Protein AF-Q2PYE4-F1 (afdb_monomer)

Organism: NCBI:txid360424

Secondary structure (DSSP, 8-state):
--HHHHHHHHTTSTT--GGGGGG---HHHHHHHHTSHHHHGGG-TTHHHHHTSHHHHHHHHHHHHHHT-

Foldseek 3Di:
DDQVVVLVVLCVDPPDDPVCNVVDDGPVLVVVLCVQPQNVCPPPPCLVVVCVDPNVVVSVVVNVVSVVD

Sequence (69 aa):
MNLFRAEEQARSFHDWNQDMEWTLQPLQWWATTFATPMFRNRGRRDFITWMSGEEGASAMHELRSRLSH

pLDDT: mean 84.16, std 12.14, range [49.69, 96.25]

Structure (mmCIF, N/CA/C/O backbone):
data_AF-Q2PYE4-F1
#
_entry.id   AF-Q2PYE4-F1
#
loop_
_atom_site.group_PDB
_atom_site.id
_atom_site.type_symbol
_atom_site.label_atom_id
_atom_site.label_alt_id
_atom_site.label_comp_id
_atom_site.label_asym_id
_atom_site.label_entity_id
_atom_site.label_seq_id
_atom_site.pdbx_PDB_ins_code
_atom_site.Cartn_x
_atom_site.Cartn_y
_atom_site.Cartn_z
_atom_site.occupancy
_atom_site.B_iso_or_equiv
_atom_site.auth_seq_id
_atom_site.auth_comp_id
_atom_site.auth_asym_id
_atom_site.auth_atom_id
_atom_site.pdbx_PDB_model_num
ATOM 1 N N . MET A 1 1 ? 25.25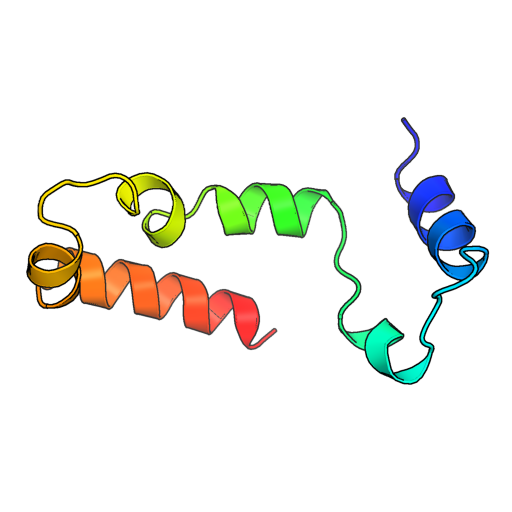9 5.698 -1.289 1.00 49.69 1 MET A N 1
ATOM 2 C CA . MET A 1 1 ? 24.961 4.536 -2.154 1.00 49.69 1 MET A CA 1
ATOM 3 C C . MET A 1 1 ? 24.210 5.063 -3.372 1.00 49.69 1 MET A C 1
ATOM 5 O O . MET A 1 1 ? 23.272 5.821 -3.176 1.00 49.69 1 MET A O 1
ATOM 9 N N . ASN A 1 2 ? 24.680 4.797 -4.596 1.00 59.81 2 ASN A N 1
ATOM 10 C CA . ASN A 1 2 ? 24.057 5.312 -5.824 1.00 59.81 2 ASN A CA 1
ATOM 11 C C . ASN A 1 2 ? 22.925 4.359 -6.245 1.00 59.81 2 ASN A C 1
ATOM 13 O O . ASN A 1 2 ? 23.202 3.194 -6.517 1.00 59.81 2 ASN A O 1
ATOM 17 N N . LEU A 1 3 ? 21.682 4.845 -6.253 1.00 55.12 3 LEU A N 1
ATOM 18 C CA . LEU A 1 3 ? 20.475 4.048 -6.507 1.00 55.12 3 LEU A CA 1
ATOM 19 C C . LEU A 1 3 ? 20.477 3.397 -7.899 1.00 55.12 3 LEU A C 1
ATOM 21 O O . LEU A 1 3 ? 20.130 2.229 -8.017 1.00 55.12 3 LEU A O 1
ATOM 25 N N . PHE A 1 4 ? 20.989 4.095 -8.915 1.00 56.00 4 PHE A N 1
ATOM 26 C CA . PHE A 1 4 ? 21.037 3.598 -10.295 1.00 56.00 4 PHE A CA 1
ATOM 27 C C . PHE A 1 4 ? 21.958 2.381 -10.468 1.00 56.00 4 PHE A C 1
ATOM 29 O O . PHE A 1 4 ? 21.668 1.480 -11.245 1.00 56.00 4 PHE A O 1
ATOM 36 N N . ARG A 1 5 ? 23.044 2.298 -9.686 1.00 58.03 5 ARG A N 1
ATOM 37 C CA . ARG A 1 5 ? 23.944 1.130 -9.711 1.00 58.03 5 ARG A CA 1
ATOM 38 C C . ARG A 1 5 ? 23.315 -0.124 -9.100 1.00 58.03 5 ARG A C 1
ATOM 40 O O . ARG A 1 5 ? 23.729 -1.225 -9.445 1.00 58.03 5 ARG A O 1
ATOM 47 N N . ALA A 1 6 ? 22.356 0.033 -8.186 1.00 62.44 6 ALA A N 1
ATOM 48 C CA . ALA A 1 6 ? 21.696 -1.098 -7.540 1.0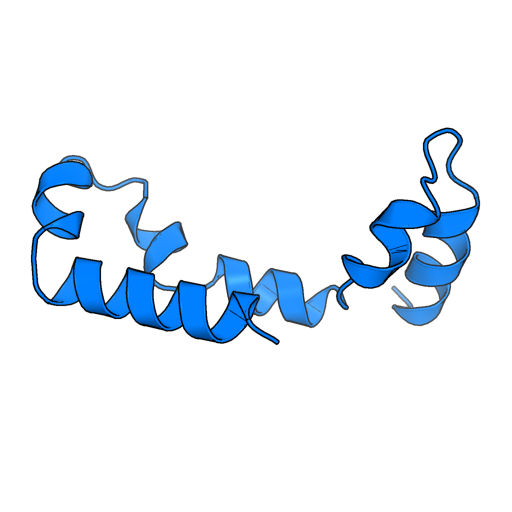0 62.44 6 ALA A CA 1
ATOM 49 C C . ALA A 1 6 ? 20.699 -1.793 -8.486 1.00 62.44 6 ALA A C 1
ATOM 51 O O . ALA A 1 6 ? 20.593 -3.016 -8.462 1.00 62.44 6 ALA A O 1
ATOM 52 N N . GLU A 1 7 ? 20.020 -1.031 -9.349 1.00 64.44 7 GLU A N 1
ATOM 53 C CA . GLU A 1 7 ? 19.077 -1.562 -10.345 1.00 64.44 7 GLU A CA 1
ATOM 54 C C . GLU A 1 7 ? 19.794 -2.356 -11.449 1.00 64.44 7 GLU A C 1
ATOM 56 O O . GLU A 1 7 ? 19.371 -3.458 -11.793 1.00 64.44 7 GLU A O 1
ATOM 61 N N . GLU A 1 8 ? 20.935 -1.867 -11.946 1.00 69.31 8 GLU A N 1
ATOM 62 C CA . GLU A 1 8 ? 21.749 -2.609 -12.923 1.00 69.31 8 GLU A CA 1
ATOM 63 C C . GLU A 1 8 ? 22.334 -3.902 -12.332 1.00 69.31 8 GLU A C 1
ATOM 65 O O . GLU A 1 8 ? 22.378 -4.931 -13.007 1.00 69.31 8 GLU A O 1
ATOM 70 N N . GLN A 1 9 ? 22.735 -3.888 -11.054 1.00 70.25 9 GLN A N 1
ATOM 71 C CA . GLN A 1 9 ? 23.214 -5.089 -10.363 1.00 70.25 9 GLN A CA 1
ATOM 72 C C . GLN A 1 9 ? 22.107 -6.122 -10.130 1.00 70.25 9 GLN A C 1
ATOM 74 O O . GLN A 1 9 ? 22.400 -7.318 -10.169 1.00 70.25 9 GLN A O 1
ATOM 79 N N . ALA A 1 10 ? 20.850 -5.702 -9.943 1.00 68.75 10 ALA A N 1
ATOM 80 C CA . ALA A 1 10 ? 19.717 -6.613 -9.759 1.00 68.75 10 ALA A CA 1
ATOM 81 C C . ALA A 1 10 ? 19.582 -7.613 -10.926 1.00 68.75 10 ALA A C 1
ATOM 83 O O . ALA A 1 10 ? 19.336 -8.798 -10.705 1.00 68.75 10 ALA A O 1
ATOM 84 N N . ARG A 1 11 ? 19.852 -7.160 -12.158 1.00 70.25 11 ARG A N 1
ATOM 85 C CA . ARG A 1 11 ? 19.807 -7.989 -13.377 1.00 70.25 11 ARG A CA 1
ATOM 86 C C . ARG A 1 11 ? 20.920 -9.034 -13.474 1.00 70.25 11 ARG A C 1
ATOM 88 O O . ARG A 1 11 ? 20.841 -9.937 -14.297 1.00 70.25 11 ARG A O 1
ATOM 95 N N . SER A 1 12 ? 21.965 -8.902 -12.658 1.00 72.12 12 SER A N 1
ATOM 96 C CA . SER A 1 12 ? 23.104 -9.829 -12.625 1.00 72.12 12 SER A CA 1
ATOM 97 C C . SER A 1 12 ? 22.973 -10.931 -11.567 1.00 72.12 12 SER A C 1
ATOM 99 O O . SER A 1 12 ? 23.841 -11.801 -11.484 1.00 72.12 12 SER A O 1
ATOM 101 N N . PHE A 1 13 ? 21.908 -10.916 -10.755 1.00 74.06 13 PHE A N 1
ATOM 102 C CA . PHE A 1 13 ? 21.654 -11.979 -9.784 1.00 74.06 13 PHE A CA 1
ATOM 103 C C . PHE A 1 13 ? 21.264 -13.280 -10.485 1.00 74.06 13 PHE A C 1
ATOM 105 O O . PHE A 1 13 ? 20.536 -13.277 -11.472 1.00 74.06 13 PHE A O 1
ATOM 112 N N . HIS A 1 14 ? 21.724 -14.404 -9.932 1.00 73.06 14 HIS A N 1
ATOM 113 C CA . HIS A 1 14 ? 21.448 -15.739 -10.468 1.00 73.06 14 HIS A CA 1
ATOM 114 C C . HIS A 1 14 ? 19.940 -16.012 -10.624 1.00 73.06 14 HIS A C 1
ATOM 116 O O . HIS A 1 14 ? 19.536 -16.631 -11.606 1.00 73.06 14 HIS A O 1
ATOM 122 N N . ASP A 1 15 ? 19.127 -15.498 -9.701 1.00 77.75 15 ASP A N 1
ATOM 123 C CA . ASP A 1 15 ? 17.672 -15.676 -9.682 1.00 77.75 15 ASP A CA 1
ATOM 124 C C . ASP A 1 15 ? 16.917 -14.537 -10.387 1.00 77.75 15 ASP A C 1
ATOM 126 O O . ASP A 1 15 ? 15.722 -14.340 -10.155 1.00 77.75 15 ASP A O 1
ATOM 130 N N . TRP A 1 16 ? 17.602 -13.742 -11.219 1.00 76.56 16 TRP A N 1
ATOM 131 C CA . TRP A 1 16 ? 16.948 -12.701 -12.002 1.00 76.56 16 TRP A CA 1
ATOM 132 C C . TRP A 1 16 ? 15.863 -13.313 -12.892 1.00 76.56 16 TRP A C 1
ATOM 134 O O . TRP A 1 16 ? 16.140 -14.101 -13.797 1.00 76.56 16 TRP A O 1
ATOM 144 N N . ASN A 1 17 ? 14.618 -12.909 -12.645 1.00 80.75 17 ASN A N 1
ATOM 145 C CA . ASN A 1 17 ? 13.478 -13.271 -13.465 1.00 80.75 17 ASN A CA 1
ATOM 146 C C . ASN A 1 17 ? 13.003 -12.041 -14.240 1.00 80.75 17 ASN A C 1
ATOM 148 O O . ASN A 1 17 ? 12.395 -11.133 -13.671 1.00 80.75 17 ASN A O 1
ATOM 152 N N . GLN A 1 18 ? 13.259 -12.035 -15.547 1.00 82.50 18 GLN A N 1
ATOM 153 C CA . GLN A 1 18 ? 12.864 -10.944 -16.434 1.00 82.50 18 GLN A CA 1
ATOM 154 C C . GLN A 1 18 ? 11.341 -10.732 -16.464 1.00 82.50 18 GLN A C 1
ATOM 156 O O . GLN A 1 18 ? 10.891 -9.592 -16.559 1.00 82.50 18 GLN A O 1
ATOM 161 N N . ASP A 1 19 ? 10.540 -11.785 -16.276 1.00 85.88 19 ASP A N 1
ATOM 162 C CA . ASP A 1 19 ? 9.075 -11.677 -16.217 1.00 85.88 19 ASP A CA 1
ATOM 163 C C . ASP A 1 19 ? 8.589 -10.895 -14.988 1.00 85.88 19 ASP A C 1
ATOM 165 O O . ASP A 1 19 ? 7.431 -10.485 -14.926 1.00 85.88 19 ASP A O 1
ATOM 169 N N . MET A 1 20 ? 9.461 -10.677 -13.999 1.00 81.25 20 MET A N 1
ATOM 170 C CA . MET A 1 20 ? 9.179 -9.886 -12.801 1.00 81.25 20 MET A CA 1
ATOM 171 C C . MET A 1 20 ? 9.791 -8.486 -12.856 1.00 81.25 20 MET A C 1
ATOM 173 O O . MET A 1 20 ? 9.651 -7.734 -11.894 1.00 81.25 20 MET A O 1
ATOM 177 N N . GLU A 1 21 ? 10.434 -8.094 -13.958 1.00 82.31 21 GLU A N 1
ATOM 178 C CA . GLU A 1 21 ? 11.088 -6.785 -14.080 1.00 82.31 21 GLU A CA 1
ATOM 179 C C . GLU A 1 21 ? 10.116 -5.622 -13.830 1.00 82.31 21 GLU A C 1
ATOM 181 O O . GLU A 1 21 ? 10.475 -4.640 -13.186 1.00 82.31 21 GLU A O 1
ATOM 186 N N . TRP A 1 22 ? 8.853 -5.772 -14.236 1.00 80.38 22 TRP A N 1
ATOM 187 C CA . TRP A 1 22 ? 7.786 -4.795 -13.990 1.00 80.38 22 TRP A CA 1
ATOM 188 C C . TRP A 1 22 ? 7.471 -4.569 -12.501 1.00 80.38 22 TRP A C 1
ATOM 190 O O . TRP A 1 22 ? 6.840 -3.576 -12.155 1.00 80.38 22 TRP A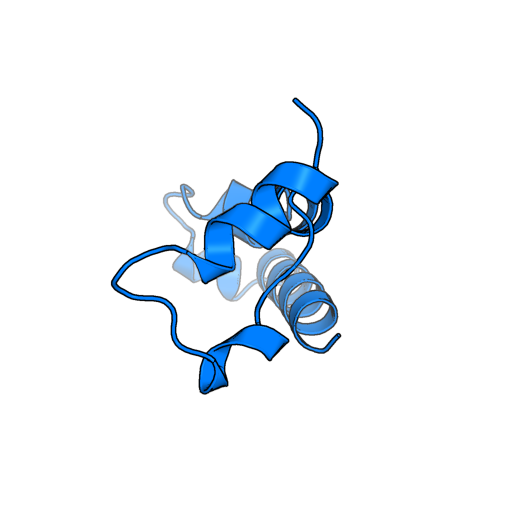 O 1
ATOM 200 N N . THR A 1 23 ? 7.888 -5.479 -11.616 1.00 78.75 23 THR A N 1
ATOM 201 C CA . THR A 1 23 ? 7.708 -5.350 -10.159 1.00 78.75 23 THR A CA 1
ATOM 202 C C . THR A 1 23 ? 8.823 -4.550 -9.492 1.00 78.75 23 THR A C 1
ATOM 204 O O . THR A 1 23 ? 8.719 -4.221 -8.306 1.00 78.75 23 THR A O 1
ATOM 207 N N . LEU A 1 24 ? 9.899 -4.237 -10.224 1.00 81.94 24 LEU A N 1
ATOM 208 C CA . LEU A 1 24 ? 10.974 -3.413 -9.700 1.00 81.94 24 LEU A CA 1
ATOM 209 C C . LEU A 1 24 ? 10.459 -2.002 -9.439 1.00 81.94 24 LEU A C 1
ATOM 211 O O . LEU A 1 24 ? 9.906 -1.336 -10.308 1.00 81.94 24 LEU A O 1
ATOM 215 N N . GLN A 1 25 ? 10.691 -1.544 -8.217 1.00 85.25 25 GLN A N 1
ATOM 216 C CA . GLN A 1 25 ? 10.358 -0.202 -7.773 1.00 85.25 25 GLN A CA 1
ATOM 217 C C . GLN A 1 25 ? 11.596 0.422 -7.124 1.00 85.25 25 GLN A C 1
ATOM 219 O O . GLN A 1 25 ? 12.359 -0.297 -6.462 1.00 85.25 25 GLN A O 1
ATOM 224 N N . PRO A 1 26 ? 11.797 1.746 -7.246 1.00 85.00 26 PRO A N 1
ATOM 225 C CA . PRO A 1 26 ? 12.905 2.429 -6.591 1.00 85.00 26 PRO A CA 1
ATOM 226 C C . PRO A 1 26 ? 12.913 2.183 -5.077 1.00 85.00 26 PRO A C 1
ATOM 228 O O . PRO A 1 26 ? 11.863 2.102 -4.441 1.00 85.00 26 PRO A O 1
ATOM 231 N N . LEU A 1 27 ? 14.087 2.155 -4.437 1.00 82.69 27 LEU A N 1
ATOM 232 C CA . LEU A 1 27 ? 14.172 1.945 -2.978 1.00 82.69 27 LEU A CA 1
ATOM 233 C C . LEU A 1 27 ? 13.351 2.960 -2.165 1.00 82.69 27 LEU A C 1
ATOM 235 O O . LEU A 1 27 ? 12.771 2.607 -1.140 1.00 82.69 27 LEU A O 1
ATOM 239 N N . GLN A 1 28 ? 13.260 4.210 -2.630 1.00 86.44 28 GLN A N 1
ATOM 240 C CA . GLN A 1 28 ? 12.409 5.228 -2.008 1.00 86.44 28 GLN A CA 1
ATOM 241 C C . GLN A 1 28 ? 10.926 4.830 -2.029 1.00 86.44 28 GLN A C 1
ATOM 243 O O . GLN A 1 28 ? 10.208 5.076 -1.057 1.00 86.44 28 GLN A O 1
ATOM 248 N N . TRP A 1 29 ? 10.471 4.187 -3.104 1.00 90.00 29 TRP A N 1
ATOM 249 C CA . TRP A 1 29 ? 9.110 3.676 -3.202 1.00 90.00 29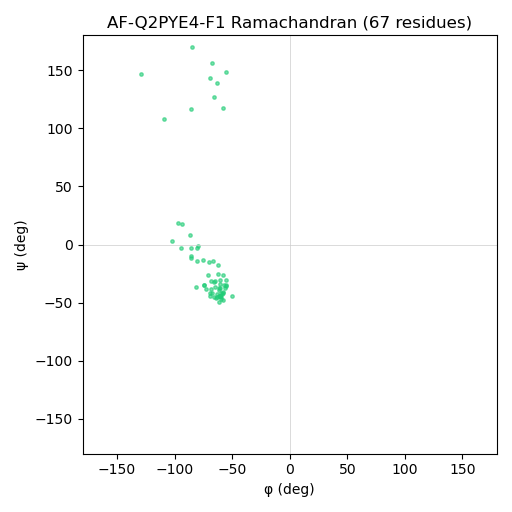 TRP A CA 1
ATOM 250 C C . TRP A 1 29 ? 8.862 2.636 -2.105 1.00 90.00 29 TRP A C 1
ATOM 252 O O . TRP A 1 29 ? 7.951 2.811 -1.301 1.00 90.00 29 TRP A O 1
ATOM 262 N N . TRP A 1 30 ? 9.748 1.647 -1.945 1.00 87.88 30 TRP A N 1
ATOM 263 C CA . TRP A 1 30 ? 9.623 0.646 -0.876 1.00 87.88 30 TRP A CA 1
ATOM 264 C C . TRP A 1 30 ? 9.653 1.265 0.521 1.00 87.88 30 TRP A C 1
ATOM 266 O O . TRP A 1 30 ? 8.815 0.937 1.360 1.00 87.88 30 TRP A O 1
ATOM 276 N N . ALA A 1 31 ? 10.574 2.201 0.764 1.00 88.94 31 ALA A N 1
ATOM 277 C CA . ALA A 1 31 ? 10.677 2.890 2.046 1.00 88.94 31 ALA A CA 1
ATOM 278 C C . ALA A 1 31 ? 9.375 3.625 2.404 1.00 88.94 31 ALA A C 1
ATOM 280 O O . ALA A 1 31 ? 8.913 3.549 3.541 1.00 88.94 31 ALA A O 1
ATOM 281 N N . THR A 1 32 ? 8.751 4.301 1.436 1.00 90.25 32 THR A N 1
ATOM 282 C CA . THR A 1 32 ? 7.474 4.992 1.665 1.00 90.25 32 THR A CA 1
ATOM 283 C C . THR A 1 32 ? 6.298 4.023 1.801 1.00 90.25 32 THR A C 1
ATOM 285 O O . THR A 1 32 ? 5.450 4.231 2.667 1.00 90.25 32 THR A O 1
ATOM 288 N N . THR A 1 33 ? 6.259 2.942 1.019 1.00 90.38 33 THR A N 1
ATOM 289 C CA . THR A 1 33 ? 5.203 1.919 1.075 1.00 90.38 33 THR A CA 1
ATOM 290 C C . THR A 1 33 ? 5.209 1.164 2.405 1.00 90.38 33 THR A C 1
ATOM 292 O O . THR A 1 33 ? 4.161 1.031 3.039 1.00 90.38 33 THR A O 1
ATOM 295 N N . PHE A 1 34 ? 6.373 0.743 2.905 1.00 88.75 34 PHE A N 1
ATOM 296 C CA . PHE A 1 34 ? 6.475 0.081 4.213 1.00 88.75 34 PHE A CA 1
ATOM 297 C C . PHE A 1 34 ? 6.347 1.042 5.401 1.00 88.75 34 PHE A C 1
ATOM 299 O O . PHE A 1 34 ? 6.115 0.608 6.528 1.00 88.75 34 PHE A O 1
ATOM 306 N N . ALA A 1 35 ? 6.426 2.351 5.161 1.00 89.69 35 ALA A N 1
ATOM 307 C CA . ALA A 1 35 ? 6.105 3.358 6.159 1.00 89.69 35 ALA A CA 1
ATOM 308 C C . ALA A 1 35 ? 4.591 3.617 6.300 1.00 89.69 35 ALA A C 1
ATOM 310 O O . ALA A 1 35 ? 4.213 4.411 7.160 1.00 89.69 35 ALA A O 1
ATOM 311 N N . THR A 1 36 ? 3.722 2.986 5.502 1.00 92.44 36 THR A N 1
ATOM 312 C CA . THR A 1 36 ? 2.264 3.192 5.587 1.00 92.44 36 THR A CA 1
ATOM 313 C C . THR A 1 36 ? 1.664 2.653 6.896 1.00 92.44 36 THR A C 1
ATOM 315 O O . THR A 1 36 ? 2.231 1.743 7.523 1.00 92.44 36 THR A O 1
ATOM 318 N N . PRO A 1 37 ? 0.493 3.171 7.329 1.00 93.00 37 PRO A N 1
ATOM 319 C CA . PRO A 1 37 ? -0.173 2.724 8.553 1.00 93.00 37 PRO A CA 1
ATOM 320 C C . PRO A 1 37 ? -0.436 1.218 8.582 1.00 93.00 37 PRO A C 1
ATOM 322 O O . PRO A 1 37 ? -0.393 0.617 9.652 1.00 93.00 37 PRO A O 1
ATOM 325 N N . MET A 1 38 ? -0.647 0.594 7.422 1.00 94.19 38 MET A N 1
ATOM 326 C CA . MET A 1 38 ? -0.896 -0.840 7.308 1.00 94.19 38 MET A CA 1
ATOM 327 C C . MET A 1 38 ? 0.259 -1.688 7.868 1.00 94.19 38 MET 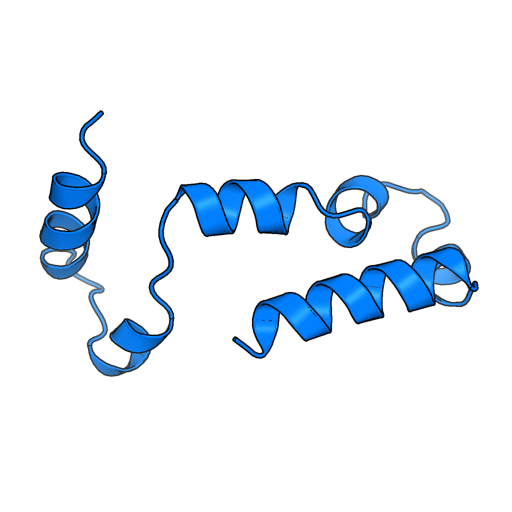A C 1
ATOM 329 O O . MET A 1 38 ? 0.031 -2.631 8.627 1.00 94.19 38 MET A O 1
ATOM 333 N N . PHE A 1 39 ? 1.508 -1.341 7.540 1.00 92.19 39 PHE A N 1
ATOM 334 C CA . PHE A 1 39 ? 2.684 -2.071 8.024 1.00 92.19 39 PHE A CA 1
ATOM 335 C C . PHE A 1 39 ? 3.084 -1.657 9.439 1.00 92.19 39 PHE A C 1
ATOM 337 O O . PHE A 1 39 ? 3.437 -2.521 10.241 1.00 92.19 39 PHE A O 1
ATOM 344 N N . ARG A 1 40 ? 2.950 -0.369 9.788 1.00 90.38 40 ARG A N 1
ATOM 345 C CA . ARG A 1 40 ? 3.209 0.113 11.157 1.00 90.38 40 ARG A CA 1
ATOM 346 C C . ARG A 1 40 ? 2.299 -0.558 12.188 1.00 90.38 40 ARG A C 1
ATOM 348 O O . ARG A 1 40 ? 2.759 -0.941 13.258 1.00 90.38 40 ARG A O 1
ATOM 355 N N . ASN A 1 41 ? 1.019 -0.727 11.858 1.00 94.00 41 ASN A N 1
ATOM 356 C CA . ASN A 1 41 ? 0.019 -1.289 12.765 1.00 94.00 41 ASN A CA 1
ATOM 357 C C . ASN A 1 41 ? -0.045 -2.822 12.741 1.00 94.00 41 ASN A C 1
ATOM 359 O O . ASN A 1 41 ? -0.771 -3.405 13.543 1.00 94.00 41 ASN A O 1
ATOM 363 N N . ARG A 1 42 ? 0.731 -3.505 11.887 1.00 90.12 42 ARG A N 1
ATOM 364 C CA . ARG A 1 42 ? 0.711 -4.975 11.797 1.00 90.12 42 ARG A CA 1
ATO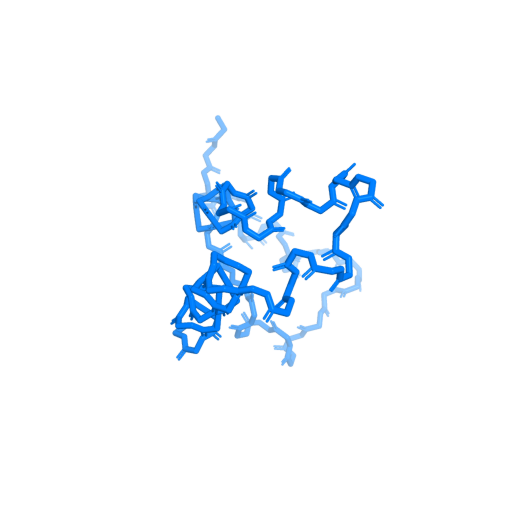M 365 C C . ARG A 1 42 ? 1.132 -5.679 13.091 1.00 90.12 42 ARG A C 1
AT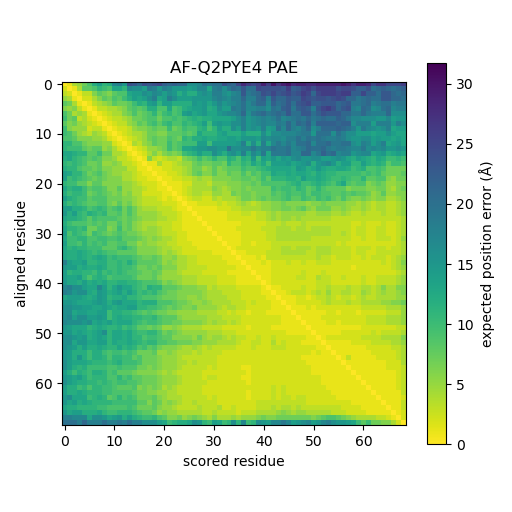OM 367 O O . ARG A 1 42 ? 0.713 -6.804 13.331 1.00 90.12 42 ARG A O 1
ATOM 374 N N . GLY A 1 43 ? 1.926 -5.016 13.933 1.00 92.00 43 GLY A N 1
ATOM 375 C CA . GLY A 1 43 ? 2.334 -5.529 15.246 1.00 92.00 43 GLY A CA 1
ATOM 376 C C . GLY A 1 43 ? 1.286 -5.375 16.355 1.00 92.00 43 GLY A C 1
ATOM 377 O O . GLY A 1 43 ? 1.539 -5.777 17.491 1.00 92.00 43 GLY A O 1
ATOM 378 N N . ARG A 1 44 ? 0.125 -4.773 16.069 1.00 92.81 44 ARG A N 1
ATOM 379 C CA . ARG A 1 44 ? -0.947 -4.597 17.053 1.00 92.81 44 ARG A CA 1
ATOM 380 C C . ARG A 1 44 ? -1.487 -5.944 17.529 1.00 92.81 44 ARG A C 1
ATOM 382 O O . ARG A 1 44 ? -1.732 -6.847 16.735 1.00 92.81 44 ARG A O 1
ATOM 389 N N . ARG A 1 45 ? -1.752 -6.056 18.834 1.00 96.06 45 ARG A N 1
ATOM 390 C CA . ARG A 1 45 ? -2.384 -7.255 19.418 1.00 96.06 45 ARG A CA 1
ATOM 391 C C . ARG A 1 45 ? -3.809 -7.465 18.905 1.00 96.06 45 ARG A C 1
ATOM 393 O O . ARG A 1 45 ? -4.250 -8.598 18.778 1.00 96.06 45 ARG A O 1
ATOM 400 N N . ASP A 1 46 ? -4.506 -6.376 18.596 1.00 95.69 46 ASP A N 1
ATOM 401 C CA . ASP A 1 46 ? -5.871 -6.342 18.078 1.00 95.69 46 ASP A CA 1
ATOM 402 C C . ASP A 1 46 ? -5.923 -6.217 16.548 1.00 95.69 46 ASP A C 1
ATOM 404 O O . ASP A 1 46 ? -6.954 -5.829 16.013 1.00 95.69 46 ASP A O 1
ATOM 408 N N . PHE A 1 47 ? -4.839 -6.531 15.826 1.00 94.00 47 PHE A N 1
ATOM 40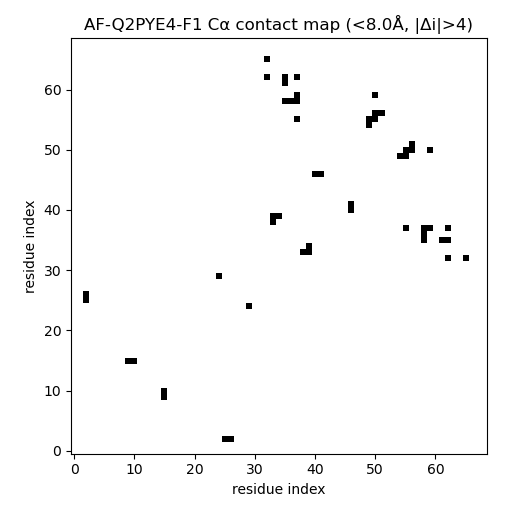9 C CA . PHE A 1 47 ? -4.710 -6.247 14.392 1.00 94.00 47 PHE A CA 1
ATOM 410 C C . PHE A 1 47 ? -5.904 -6.722 13.544 1.00 94.00 47 PHE A C 1
ATOM 412 O O . PHE A 1 47 ? -6.391 -5.966 12.710 1.00 94.00 47 PHE A O 1
ATOM 419 N N . ILE A 1 48 ? -6.410 -7.939 13.776 1.00 93.38 48 ILE A N 1
ATOM 420 C CA . ILE A 1 48 ? -7.568 -8.483 13.037 1.00 93.38 48 ILE A CA 1
ATOM 421 C C . ILE A 1 48 ? -8.833 -7.649 13.296 1.00 93.38 48 ILE A C 1
ATOM 423 O O . ILE A 1 48 ? -9.575 -7.328 12.368 1.00 93.38 48 ILE A O 1
ATOM 427 N N . THR A 1 49 ? -9.065 -7.262 14.549 1.00 95.62 49 THR A N 1
ATOM 428 C CA . THR A 1 49 ? -10.210 -6.430 14.934 1.00 95.62 49 THR A CA 1
ATOM 429 C C . THR A 1 49 ? -10.058 -5.012 14.388 1.00 95.62 49 THR A C 1
ATOM 431 O O . THR A 1 49 ? -10.990 -4.481 13.794 1.00 95.62 49 THR A O 1
ATOM 434 N N . TRP A 1 50 ? -8.866 -4.424 14.508 1.00 96.12 50 TRP A N 1
ATOM 435 C CA . TRP A 1 50 ? -8.535 -3.107 13.965 1.00 96.12 50 TRP A CA 1
ATOM 436 C C . TRP A 1 50 ? -8.739 -3.033 12.447 1.00 96.12 50 TRP A C 1
ATOM 438 O O . TRP A 1 50 ? -9.309 -2.062 11.956 1.00 96.12 50 TRP A O 1
ATOM 448 N N . MET A 1 51 ? -8.356 -4.084 11.714 1.00 94.88 51 MET A N 1
ATOM 449 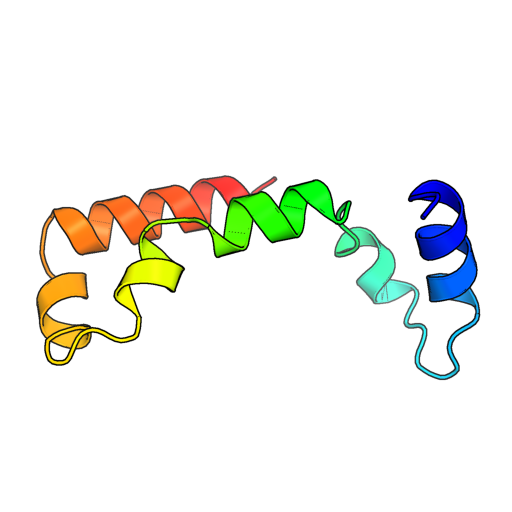C CA . MET A 1 51 ? -8.573 -4.207 10.266 1.00 94.88 51 MET A CA 1
ATOM 450 C C . MET A 1 51 ? -10.048 -4.115 9.856 1.00 94.88 51 MET A C 1
ATOM 452 O O . MET A 1 51 ? -10.337 -3.731 8.727 1.00 94.88 51 MET A O 1
ATOM 456 N N . SER A 1 52 ? -10.967 -4.470 10.757 1.00 93.25 52 SER A N 1
ATOM 457 C CA . SER A 1 52 ? -12.415 -4.391 10.524 1.00 93.25 52 SER A CA 1
ATOM 458 C C . SER A 1 52 ? -12.997 -3.009 10.851 1.00 93.25 52 SER A C 1
ATOM 460 O O . SER A 1 52 ? -14.150 -2.739 10.525 1.00 93.25 52 SER A O 1
ATOM 462 N N . GLY A 1 53 ? -12.220 -2.145 11.510 1.00 95.56 53 GLY A N 1
ATOM 463 C CA . GLY A 1 53 ? -12.587 -0.766 11.805 1.00 95.56 53 GLY A CA 1
ATOM 464 C C . GLY A 1 53 ? -12.269 0.192 10.657 1.00 95.56 53 GLY A C 1
ATOM 465 O O . GLY A 1 53 ? -11.553 -0.142 9.712 1.00 95.56 53 GLY A O 1
ATOM 466 N N . GLU A 1 54 ? -12.769 1.421 10.771 1.00 96.25 54 GLU A N 1
ATOM 467 C CA . GLU A 1 54 ? -12.586 2.478 9.768 1.00 96.25 54 GLU A CA 1
ATOM 468 C C . GLU A 1 54 ? -11.104 2.788 9.499 1.00 96.25 54 GLU A C 1
ATOM 470 O O . GLU A 1 54 ? -10.685 2.893 8.346 1.00 96.25 54 GLU A O 1
ATOM 475 N N . GLU A 1 55 ? -10.280 2.843 10.549 1.00 94.56 55 GLU A N 1
ATOM 476 C CA . GLU A 1 55 ? -8.834 3.062 10.425 1.00 94.56 55 GLU A CA 1
ATOM 477 C C . GLU A 1 55 ? -8.134 1.953 9.630 1.00 94.56 55 GLU A C 1
ATOM 479 O O . GLU A 1 55 ? -7.299 2.234 8.769 1.00 94.56 55 GLU A O 1
ATOM 484 N N . GLY A 1 56 ? -8.471 0.691 9.908 1.00 95.50 56 GLY A N 1
ATOM 485 C CA . GLY A 1 56 ? -7.900 -0.460 9.215 1.00 95.50 56 GLY A CA 1
ATOM 486 C C . GLY A 1 56 ? -8.335 -0.523 7.754 1.00 95.50 56 GLY A C 1
ATOM 487 O O . GLY A 1 56 ? -7.509 -0.746 6.865 1.00 95.50 56 GLY A O 1
ATOM 488 N N . ALA A 1 57 ? -9.613 -0.242 7.489 1.00 95.56 57 ALA A N 1
ATOM 489 C CA . ALA A 1 57 ? -10.145 -0.135 6.136 1.00 95.56 57 ALA A CA 1
ATOM 490 C C . ALA A 1 57 ? -9.451 0.982 5.338 1.00 95.56 57 ALA A C 1
ATOM 492 O O . ALA A 1 57 ? -9.043 0.758 4.196 1.00 95.56 57 ALA A O 1
ATOM 493 N N . SER A 1 58 ? -9.248 2.150 5.953 1.00 96.19 58 SER A N 1
ATOM 494 C CA . SER A 1 58 ? -8.542 3.285 5.349 1.00 96.19 58 SER A CA 1
ATOM 495 C C . SER A 1 58 ? -7.072 2.960 5.056 1.00 96.19 58 SER A C 1
ATOM 497 O O . SER A 1 58 ? -6.601 3.156 3.936 1.00 96.19 58 SER A O 1
ATOM 499 N N . ALA A 1 59 ? -6.361 2.347 6.008 1.00 95.50 59 ALA A N 1
ATOM 500 C CA . ALA A 1 59 ? -4.971 1.927 5.821 1.00 95.50 59 ALA A CA 1
ATOM 501 C C . ALA A 1 59 ? -4.811 0.891 4.692 1.00 95.50 59 ALA A C 1
ATOM 503 O O . ALA A 1 59 ? -3.852 0.944 3.919 1.00 95.50 59 ALA A O 1
ATOM 504 N N . MET A 1 60 ? -5.756 -0.047 4.574 1.00 94.25 60 MET A N 1
ATOM 505 C CA . MET A 1 60 ? -5.786 -1.020 3.481 1.00 94.25 60 MET A CA 1
ATOM 506 C C . MET A 1 60 ? -6.105 -0.361 2.136 1.00 94.25 60 MET A C 1
ATOM 508 O O . MET A 1 60 ? -5.531 -0.742 1.115 1.00 94.25 60 MET A O 1
ATOM 512 N N . HIS A 1 61 ? -7.002 0.625 2.118 1.00 94.62 61 HIS A N 1
ATOM 513 C CA . HIS A 1 61 ? -7.311 1.392 0.916 1.00 94.62 61 HIS A CA 1
ATOM 514 C C . HIS A 1 61 ? -6.088 2.178 0.421 1.00 94.62 61 HIS A C 1
ATOM 516 O O . HIS A 1 61 ? -5.754 2.086 -0.761 1.00 94.62 61 HIS A O 1
ATOM 522 N N . GLU A 1 62 ? -5.365 2.857 1.320 1.00 93.75 62 GLU A N 1
ATOM 523 C CA . GLU A 1 62 ? -4.114 3.555 0.988 1.00 93.75 62 GLU A CA 1
ATOM 524 C C . GLU A 1 62 ? -3.081 2.591 0.388 1.00 93.75 62 GLU A C 1
ATOM 526 O O . GLU A 1 62 ? -2.507 2.870 -0.667 1.00 93.75 62 GLU A O 1
ATOM 531 N N . LEU A 1 63 ? -2.866 1.432 1.024 1.00 92.62 63 LEU A N 1
ATOM 532 C CA . LEU A 1 63 ? -1.929 0.434 0.512 1.00 92.62 63 LEU A CA 1
ATOM 533 C C . LEU A 1 63 ? -2.335 -0.047 -0.887 1.00 92.62 63 LEU A C 1
ATOM 535 O O . LEU A 1 63 ? -1.495 -0.095 -1.781 1.00 92.62 63 LEU A O 1
ATOM 539 N N . ARG A 1 64 ? -3.615 -0.372 -1.103 1.00 91.88 64 ARG A N 1
ATOM 540 C CA . ARG A 1 64 ? -4.108 -0.820 -2.416 1.00 91.88 64 ARG A CA 1
ATOM 541 C C . ARG A 1 64 ? -3.908 0.234 -3.495 1.00 91.88 64 ARG A C 1
ATOM 543 O O . ARG A 1 64 ? -3.435 -0.115 -4.569 1.00 91.88 64 ARG A O 1
ATOM 550 N N . SER A 1 65 ? -4.209 1.497 -3.195 1.00 91.12 65 SER A N 1
ATOM 551 C CA . SER A 1 65 ? -4.010 2.602 -4.137 1.00 91.12 65 SER A CA 1
ATOM 552 C C . SER A 1 65 ? -2.546 2.759 -4.550 1.00 91.12 65 SER A C 1
ATOM 554 O O . SER A 1 65 ? -2.275 3.125 -5.689 1.00 91.12 65 SER A O 1
ATOM 556 N N . ARG A 1 66 ? -1.598 2.487 -3.645 1.00 87.06 66 ARG A N 1
ATOM 557 C CA . ARG A 1 66 ? -0.160 2.542 -3.949 1.00 87.06 66 ARG A CA 1
ATOM 558 C C . ARG A 1 66 ? 0.323 1.361 -4.785 1.00 87.06 66 ARG A C 1
ATOM 560 O O . ARG A 1 66 ? 1.227 1.539 -5.585 1.00 87.06 66 ARG A O 1
ATOM 567 N N . LEU A 1 67 ? -0.245 0.173 -4.573 1.00 84.81 67 LEU A N 1
ATOM 568 C CA . LEU A 1 67 ? 0.137 -1.052 -5.289 1.00 84.81 67 LEU A CA 1
ATOM 569 C C . LEU A 1 67 ? -0.494 -1.163 -6.686 1.00 84.81 67 LEU A C 1
ATOM 571 O O . LEU A 1 67 ? -0.090 -2.018 -7.465 1.00 84.81 67 LEU A O 1
ATOM 575 N N . SER A 1 68 ? -1.501 -0.342 -6.993 1.00 82.56 68 SER A N 1
ATOM 576 C CA . SER A 1 68 ? -2.147 -0.273 -8.311 1.00 82.56 68 SER A CA 1
ATOM 577 C C . SER A 1 68 ? -1.456 0.675 -9.306 1.00 82.56 68 SER A C 1
ATOM 579 O O . SER A 1 68 ? -2.025 0.971 -10.358 1.00 82.56 68 SER A O 1
ATOM 581 N N . HIS A 1 69 ? -0.280 1.199 -8.963 1.00 58.72 69 HIS A N 1
ATOM 582 C CA . HIS A 1 69 ? 0.567 2.060 -9.795 1.00 58.72 69 HIS A CA 1
ATOM 583 C C . HIS A 1 69 ? 1.946 1.425 -9.940 1.00 58.72 69 HIS A C 1
ATOM 585 O O . HIS A 1 69 ? 2.523 1.575 -11.037 1.00 58.72 69 HIS A O 1
#

Mean predicted aligned error: 7.53 Å

Solvent-accessible surface area (backbone atoms only — not comparable to full-atom values): 4270 Å² total; per-residue (Å²): 134,66,70,72,62,54,59,63,51,51,71,70,41,94,82,52,53,76,93,50,54,88,71,68,68,59,70,69,54,53,56,55,59,61,64,32,65,52,57,68,47,60,80,43,94,55,35,75,62,44,46,74,36,72,69,30,45,50,29,50,49,55,52,50,63,62,72,76,110

Radius of gyration: 15.89 Å; Cα contacts (8 Å, |Δi|>4): 26; chains: 1; bounding box: 38×21×36 Å